Protein AF-A0A256XZ86-F1 (afdb_monomer)

Solvent-accessible surface area (backbone atoms only — not comparable to full-atom values): 6425 Å² total; per-residue (Å²): 134,80,71,36,56,8,80,84,76,61,47,78,19,85,39,67,55,32,70,70,55,50,44,65,76,54,51,64,59,64,59,54,48,44,56,53,29,47,54,50,14,49,54,52,37,48,52,50,50,56,49,50,45,61,75,66,72,49,93,70,54,79,82,51,44,80,76,28,66,68,48,49,53,50,20,49,52,46,22,53,51,41,62,63,49,52,78,76,42,53,79,66,50,44,52,52,53,54,49,51,52,50,51,55,52,49,55,48,53,50,61,68,78,99

Mean predicted aligned error: 12.81 Å

Secondary structure (DSSP, 8-state):
---EE-TTT--EESSSS-HHHHHHHS-SHHHHHHHHHHHHHHHHHHHHHHHHHHHTT----GGGTTT-HHHHHHHHHHHHHHHHHGGGS-HHHHHHHHHHHHHHHHHHHHHHH-

Structure (mmCIF, N/CA/C/O backbone):
data_AF-A0A256XZ86-F1
#
_entry.id   AF-A0A256XZ86-F1
#
loop_
_atom_site.group_PDB
_atom_site.id
_atom_site.type_symbol
_atom_site.label_atom_id
_atom_site.label_alt_id
_atom_site.label_comp_id
_atom_site.label_asym_id
_atom_site.label_entity_id
_atom_site.label_seq_id
_atom_site.pdbx_PDB_ins_code
_atom_site.Cartn_x
_atom_site.Cartn_y
_atom_site.Cartn_z
_atom_site.occupancy
_atom_site.B_iso_or_equiv
_atom_site.auth_seq_id
_atom_site.auth_comp_id
_atom_site.auth_asym_id
_atom_site.auth_atom_id
_atom_site.pdbx_PDB_model_num
ATOM 1 N N . MET A 1 1 ? 43.348 -9.322 -11.975 1.00 61.69 1 MET A N 1
ATOM 2 C CA . MET A 1 1 ? 41.886 -9.106 -12.062 1.00 61.69 1 MET A CA 1
ATOM 3 C C . MET A 1 1 ? 41.629 -8.223 -13.278 1.00 61.69 1 MET A C 1
ATOM 5 O O . MET A 1 1 ? 42.189 -7.139 -13.315 1.00 61.69 1 MET A O 1
ATOM 9 N N . ILE A 1 2 ? 40.922 -8.702 -14.309 1.00 74.19 2 ILE A N 1
ATOM 10 C CA . ILE A 1 2 ? 40.774 -7.962 -15.579 1.00 74.19 2 ILE A CA 1
ATOM 11 C C . ILE A 1 2 ? 39.764 -6.826 -15.383 1.00 74.19 2 ILE A C 1
ATOM 13 O O . ILE A 1 2 ? 38.601 -7.078 -15.073 1.00 74.19 2 ILE A O 1
ATOM 17 N N . MET A 1 3 ? 40.221 -5.587 -15.549 1.00 78.50 3 MET A N 1
ATOM 18 C CA . MET A 1 3 ? 39.387 -4.384 -15.533 1.00 78.50 3 MET A CA 1
ATOM 19 C C . MET A 1 3 ? 38.877 -4.118 -16.956 1.00 78.50 3 MET A C 1
ATOM 21 O O . MET A 1 3 ? 39.646 -4.173 -17.914 1.00 78.50 3 MET A O 1
ATOM 25 N N . LYS A 1 4 ? 37.576 -3.860 -17.107 1.00 84.88 4 LYS A N 1
ATOM 26 C CA . LYS A 1 4 ? 36.913 -3.501 -18.370 1.00 84.88 4 LYS A CA 1
ATOM 27 C C . LYS A 1 4 ? 36.482 -2.034 -18.324 1.00 84.88 4 LYS A C 1
ATOM 29 O O . LYS A 1 4 ? 36.294 -1.475 -17.249 1.00 84.88 4 LYS A O 1
ATOM 34 N N . LYS A 1 5 ? 36.275 -1.397 -19.479 1.00 87.75 5 LYS A N 1
ATOM 35 C CA . LYS A 1 5 ? 35.619 -0.080 -19.534 1.00 87.75 5 LYS A CA 1
ATOM 36 C C . LYS A 1 5 ? 34.103 -0.254 -19.567 1.00 87.75 5 LYS A C 1
ATOM 38 O O . LYS A 1 5 ? 33.585 -1.038 -20.359 1.00 87.75 5 LYS A O 1
ATOM 43 N N . CYS A 1 6 ? 33.401 0.495 -18.722 1.00 84.31 6 CYS A N 1
ATOM 44 C CA . CYS A 1 6 ? 31.946 0.571 -18.712 1.00 84.31 6 CYS A CA 1
ATOM 45 C C . CYS A 1 6 ? 31.446 1.027 -20.085 1.00 84.31 6 CYS A C 1
ATOM 47 O O . CYS A 1 6 ? 31.823 2.103 -20.552 1.00 84.31 6 CYS A O 1
ATOM 49 N N . ARG A 1 7 ? 30.543 0.254 -20.695 1.00 86.06 7 ARG A N 1
ATOM 50 C CA . ARG A 1 7 ? 29.990 0.553 -22.027 1.00 86.06 7 ARG A CA 1
ATOM 51 C C . ARG A 1 7 ? 29.169 1.852 -22.087 1.00 86.06 7 ARG A C 1
ATOM 53 O O . ARG A 1 7 ? 28.917 2.348 -23.175 1.00 86.06 7 ARG A O 1
ATOM 60 N N . PHE A 1 8 ? 28.780 2.409 -20.937 1.00 78.88 8 PHE A N 1
ATOM 61 C CA . PHE A 1 8 ? 27.910 3.589 -20.844 1.00 78.88 8 PHE A CA 1
ATOM 62 C C . PHE A 1 8 ? 28.628 4.888 -20.464 1.00 78.88 8 PHE A C 1
ATOM 64 O O . PHE A 1 8 ? 28.195 5.959 -20.871 1.00 78.88 8 PHE A O 1
ATOM 71 N N . CYS A 1 9 ? 29.700 4.825 -19.670 1.00 87.31 9 CYS A N 1
ATOM 72 C CA . CYS A 1 9 ? 30.411 6.025 -19.204 1.00 87.31 9 CYS A CA 1
ATOM 73 C C . CYS A 1 9 ? 31.934 5.942 -19.341 1.00 87.31 9 CYS A C 1
ATOM 75 O O . CYS A 1 9 ? 32.635 6.859 -18.924 1.00 87.31 9 CYS A O 1
ATOM 77 N N . GLY A 1 10 ? 32.466 4.833 -19.863 1.00 84.62 10 GLY A N 1
ATOM 78 C CA . GLY A 1 10 ? 33.897 4.643 -20.095 1.00 84.62 10 GLY A CA 1
ATOM 79 C C . GLY A 1 10 ? 34.755 4.438 -18.840 1.00 84.62 10 GLY A C 1
ATOM 80 O O . GLY A 1 10 ? 35.934 4.119 -18.988 1.00 84.62 10 GLY A O 1
ATOM 81 N N . LYS A 1 11 ? 34.194 4.573 -17.626 1.00 88.31 11 LYS A N 1
ATOM 82 C CA . LYS A 1 11 ? 34.903 4.313 -16.359 1.00 88.31 11 LYS A CA 1
ATOM 83 C C . LYS A 1 11 ? 35.365 2.862 -16.271 1.00 88.31 11 LYS A C 1
ATOM 85 O O . LYS A 1 11 ? 34.647 1.958 -16.699 1.00 88.31 11 LYS A O 1
ATOM 90 N N . GLU A 1 12 ? 36.527 2.633 -15.670 1.00 89.50 12 GLU A N 1
ATOM 91 C CA . GLU A 1 12 ? 36.994 1.276 -15.399 1.00 89.50 12 GLU A CA 1
ATOM 92 C C . GLU A 1 12 ? 36.095 0.578 -14.373 1.00 89.50 12 GLU A C 1
ATOM 94 O O . GLU A 1 12 ? 35.689 1.151 -13.361 1.00 89.50 12 GLU A O 1
ATOM 99 N N . SER A 1 13 ? 35.749 -0.671 -14.655 1.00 83.75 13 SER A N 1
ATOM 100 C CA . SER A 1 13 ? 34.886 -1.501 -13.832 1.00 83.75 13 SER A CA 1
ATOM 101 C C . SER A 1 13 ? 35.231 -2.975 -14.017 1.00 83.75 13 SER A C 1
ATOM 103 O O . SER A 1 13 ? 35.737 -3.405 -15.050 1.00 83.75 13 SER A O 1
ATOM 105 N N . LYS A 1 14 ? 34.916 -3.781 -13.006 1.00 84.94 14 LYS A N 1
ATOM 106 C CA . LYS A 1 14 ? 34.991 -5.248 -13.081 1.00 84.94 14 LYS A CA 1
ATOM 107 C C . LYS A 1 14 ? 33.849 -5.841 -13.920 1.00 84.94 14 LYS A C 1
ATOM 109 O O . LYS A 1 14 ? 33.929 -6.993 -14.336 1.00 84.94 14 LYS A O 1
ATOM 114 N N . LEU A 1 15 ? 32.799 -5.057 -14.161 1.00 79.06 15 LEU A N 1
ATOM 115 C CA . LEU A 1 15 ? 31.599 -5.418 -14.913 1.00 79.06 15 LEU A CA 1
ATOM 116 C C . LEU A 1 15 ? 31.567 -4.674 -16.258 1.00 79.06 15 LEU A C 1
ATOM 118 O O . LEU A 1 15 ? 32.269 -3.684 -16.455 1.00 79.06 15 LEU A O 1
ATOM 122 N N . GLU A 1 16 ? 30.728 -5.124 -17.195 1.00 80.62 16 GLU A N 1
ATOM 123 C CA . GLU A 1 16 ? 30.537 -4.424 -18.481 1.00 80.62 16 GLU A CA 1
ATOM 124 C C . GLU A 1 16 ? 29.820 -3.071 -18.334 1.00 80.62 16 GLU A C 1
ATOM 126 O O . GLU A 1 16 ? 29.934 -2.197 -19.196 1.00 80.62 16 GLU A O 1
ATOM 131 N N . MET A 1 17 ? 29.117 -2.883 -17.218 1.00 81.69 17 MET A N 1
ATOM 132 C CA . MET A 1 17 ? 28.465 -1.644 -16.814 1.00 81.69 17 MET A CA 1
ATOM 133 C C . MET A 1 17 ? 28.863 -1.333 -15.368 1.00 81.69 17 MET A C 1
ATOM 135 O O . MET A 1 17 ? 28.782 -2.206 -14.509 1.00 81.69 17 MET A O 1
ATOM 139 N N . CYS A 1 18 ? 29.323 -0.109 -15.088 1.00 85.44 18 CYS A N 1
ATOM 140 C CA . CYS A 1 18 ? 29.726 0.270 -13.732 1.00 85.44 18 CYS A CA 1
ATOM 141 C C . CYS A 1 18 ? 28.512 0.444 -12.810 1.00 85.44 18 CYS A C 1
ATOM 143 O O . CYS A 1 18 ? 27.427 0.784 -13.276 1.00 85.44 18 CYS A O 1
ATOM 145 N N . GLU A 1 19 ? 28.705 0.276 -11.500 1.00 77.25 19 GLU A N 1
ATOM 146 C CA . GLU A 1 19 ? 27.627 0.355 -10.500 1.00 77.25 19 GLU A CA 1
ATOM 147 C C . GLU A 1 19 ? 26.828 1.662 -10.562 1.00 77.25 19 GLU A C 1
ATOM 149 O O . GLU A 1 19 ? 25.608 1.639 -10.440 1.00 77.25 19 GLU A O 1
ATOM 154 N N . GLU A 1 20 ? 27.478 2.801 -10.815 1.00 79.31 20 GLU A N 1
ATOM 155 C CA . GLU A 1 20 ? 26.776 4.076 -11.011 1.00 79.31 20 GLU A CA 1
ATOM 156 C C . GLU A 1 20 ? 25.861 4.057 -12.243 1.00 79.31 20 GLU A C 1
ATOM 158 O O . GLU A 1 20 ? 24.755 4.589 -12.196 1.00 79.31 20 GLU A O 1
ATOM 163 N N . CYS A 1 21 ? 26.301 3.454 -13.351 1.00 75.75 21 CYS A N 1
ATOM 164 C CA . CYS A 1 21 ? 25.482 3.307 -14.554 1.00 75.75 21 CYS A CA 1
ATOM 165 C C . CYS A 1 21 ? 24.370 2.275 -14.355 1.00 75.75 21 CYS A C 1
ATOM 167 O O . CYS A 1 21 ? 23.262 2.521 -14.815 1.00 75.75 21 CYS A O 1
ATOM 169 N N . ILE A 1 22 ? 24.626 1.191 -13.611 1.00 70.56 22 ILE A N 1
ATOM 170 C CA . ILE A 1 22 ? 23.598 0.224 -13.198 1.00 70.56 22 ILE A CA 1
ATOM 171 C C . ILE A 1 22 ? 22.512 0.941 -12.383 1.00 70.56 22 ILE A C 1
ATOM 173 O O . ILE A 1 22 ? 21.340 0.848 -12.727 1.00 70.56 22 ILE A O 1
ATOM 177 N N . LYS A 1 23 ? 22.891 1.733 -11.372 1.00 67.75 23 LYS A N 1
ATOM 178 C CA . LYS A 1 23 ? 21.957 2.527 -10.550 1.00 67.75 23 LYS A CA 1
ATOM 179 C C . LYS A 1 23 ? 21.236 3.625 -11.336 1.00 67.75 23 LYS A C 1
ATOM 181 O O . LYS A 1 23 ? 20.108 3.967 -11.015 1.00 67.75 23 LYS A O 1
ATOM 186 N N . LYS A 1 24 ? 21.861 4.196 -12.369 1.00 69.62 24 LYS A N 1
ATOM 187 C CA . LYS A 1 24 ? 21.208 5.180 -13.253 1.00 69.62 24 LYS A CA 1
ATOM 188 C C . LYS A 1 24 ? 20.235 4.542 -14.245 1.00 69.62 24 LYS A C 1
ATOM 190 O O . LYS A 1 24 ? 19.266 5.194 -14.614 1.00 69.62 24 LYS A O 1
ATOM 195 N N . GLN A 1 25 ? 20.502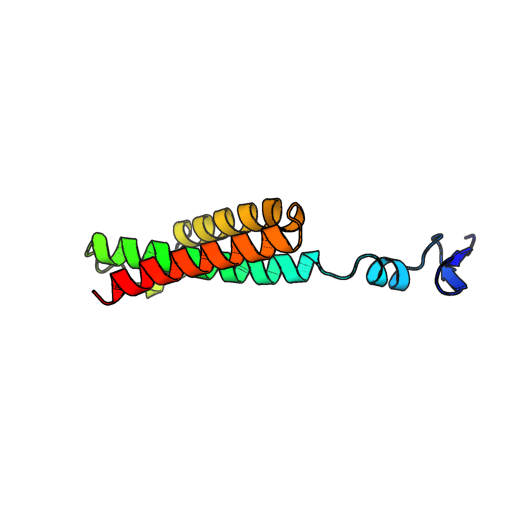 3.314 -14.693 1.00 62.97 25 GLN A N 1
ATOM 196 C CA . GLN A 1 25 ? 19.619 2.548 -15.583 1.00 62.97 25 GLN A CA 1
ATOM 197 C C . GLN A 1 25 ? 18.470 1.877 -14.819 1.00 62.97 25 GLN A C 1
ATOM 199 O O . GLN A 1 25 ? 17.364 1.771 -15.340 1.00 62.97 25 GLN A O 1
ATOM 204 N N . HIS A 1 26 ? 18.711 1.511 -13.560 1.00 56.59 26 HIS A N 1
ATOM 205 C CA . HIS A 1 26 ? 17.714 1.075 -12.588 1.00 56.59 26 HIS A CA 1
ATOM 206 C C . HIS A 1 26 ? 17.625 2.106 -11.457 1.00 56.59 26 HIS A C 1
ATOM 208 O O . HIS A 1 26 ? 18.031 1.801 -10.333 1.00 56.59 26 HIS A O 1
ATOM 214 N N . PRO A 1 27 ? 17.151 3.341 -11.725 1.00 54.53 27 PRO A N 1
ATOM 215 C CA . PRO A 1 27 ? 16.896 4.271 -10.637 1.00 54.53 27 PRO A CA 1
ATOM 216 C C . PRO A 1 27 ? 15.895 3.609 -9.690 1.00 54.53 27 PRO A C 1
ATOM 218 O O . PRO A 1 27 ? 15.066 2.819 -10.144 1.00 54.53 27 PRO A O 1
ATOM 221 N N . ASP A 1 28 ? 15.972 3.954 -8.408 1.00 59.59 28 ASP A N 1
ATOM 222 C CA . ASP A 1 28 ? 15.134 3.538 -7.271 1.00 59.59 28 ASP A CA 1
ATOM 223 C C . ASP A 1 28 ? 13.614 3.797 -7.444 1.00 59.59 28 ASP A C 1
ATOM 225 O O . ASP A 1 28 ? 12.904 4.183 -6.518 1.00 59.59 28 ASP A O 1
ATOM 229 N N . ARG A 1 29 ? 13.056 3.591 -8.642 1.00 56.47 29 ARG A N 1
ATOM 230 C CA . ARG A 1 29 ? 11.623 3.570 -8.941 1.00 56.47 29 ARG A CA 1
ATOM 231 C C . ARG A 1 29 ? 10.937 2.611 -7.978 1.00 56.47 29 ARG A C 1
ATOM 233 O O . ARG A 1 29 ? 9.912 2.967 -7.418 1.00 56.47 29 ARG A O 1
ATOM 240 N N . THR A 1 30 ? 11.558 1.462 -7.731 1.00 62.94 30 THR A N 1
ATOM 241 C CA . THR A 1 30 ? 11.106 0.455 -6.775 1.00 62.94 30 THR A CA 1
ATOM 242 C C . THR A 1 30 ? 11.108 0.981 -5.338 1.00 62.94 30 THR A C 1
ATOM 244 O O . THR A 1 30 ? 10.068 0.929 -4.695 1.00 62.94 30 THR A O 1
ATOM 247 N N . GLU A 1 31 ? 12.197 1.588 -4.849 1.00 68.69 31 GLU A N 1
ATOM 248 C CA . GLU A 1 31 ? 12.239 2.141 -3.482 1.00 68.69 31 GLU A CA 1
ATOM 249 C C . GLU A 1 31 ? 11.239 3.294 -3.293 1.00 68.69 31 GLU A C 1
ATOM 251 O O . GLU A 1 31 ? 10.565 3.391 -2.265 1.00 68.69 31 GLU A O 1
ATOM 256 N N . LYS A 1 32 ? 11.091 4.161 -4.302 1.00 75.50 32 LYS A N 1
ATOM 257 C CA . LYS A 1 32 ? 10.097 5.239 -4.288 1.00 75.50 32 LYS A CA 1
ATOM 258 C C . LYS A 1 32 ? 8.670 4.684 -4.274 1.00 75.50 32 LYS A C 1
ATOM 260 O O . LYS A 1 32 ? 7.853 5.166 -3.493 1.00 75.50 32 LYS A O 1
ATOM 265 N N . ILE A 1 33 ? 8.378 3.676 -5.099 1.00 70.44 33 ILE A N 1
ATOM 266 C CA . ILE A 1 33 ? 7.078 2.992 -5.126 1.00 70.44 33 ILE A CA 1
ATOM 267 C C . ILE A 1 33 ? 6.803 2.326 -3.775 1.00 70.44 33 ILE A C 1
ATOM 269 O O . ILE A 1 33 ? 5.723 2.516 -3.234 1.00 70.44 33 ILE A O 1
ATOM 273 N N . TRP A 1 34 ? 7.780 1.648 -3.175 1.00 76.88 34 TRP A N 1
ATOM 274 C CA . TRP A 1 34 ? 7.632 1.003 -1.868 1.00 76.88 34 TRP A CA 1
ATOM 275 C C . TRP A 1 34 ? 7.387 2.001 -0.734 1.00 76.88 34 TRP A C 1
ATOM 277 O O . TRP A 1 34 ? 6.506 1.790 0.097 1.00 76.88 34 TRP A O 1
ATOM 287 N N . LYS A 1 35 ? 8.092 3.141 -0.719 1.00 81.75 35 LYS A N 1
ATOM 288 C CA . LYS A 1 35 ? 7.817 4.221 0.248 1.00 81.75 35 LYS A CA 1
ATOM 289 C C . LYS A 1 35 ? 6.414 4.804 0.068 1.00 81.75 35 LYS A C 1
ATOM 291 O O . LYS A 1 35 ? 5.733 5.088 1.053 1.00 81.75 35 LYS A O 1
ATOM 296 N N . GLU A 1 36 ? 5.969 4.983 -1.174 1.00 83.25 36 GLU A N 1
ATOM 297 C CA . GLU A 1 36 ? 4.606 5.437 -1.467 1.00 83.25 36 GLU A CA 1
ATOM 298 C C . GLU A 1 36 ? 3.557 4.390 -1.049 1.00 83.25 36 GLU A C 1
ATOM 300 O O . GLU A 1 36 ? 2.538 4.753 -0.461 1.00 83.25 36 GLU A O 1
ATOM 305 N N . ASN A 1 37 ? 3.823 3.105 -1.281 1.00 83.81 37 ASN A N 1
ATOM 306 C CA . ASN A 1 37 ? 2.951 1.991 -0.913 1.00 83.81 37 ASN A CA 1
ATOM 307 C C . ASN A 1 37 ? 2.831 1.816 0.601 1.00 83.81 37 ASN A C 1
ATOM 309 O O . ASN A 1 37 ? 1.720 1.612 1.082 1.00 83.81 37 ASN A O 1
ATOM 313 N N . GLN A 1 38 ? 3.926 1.970 1.357 1.00 84.50 38 GLN A N 1
ATOM 314 C CA . GLN A 1 38 ? 3.900 1.973 2.824 1.00 84.50 38 GLN A CA 1
ATOM 315 C C . GLN A 1 38 ? 2.905 3.013 3.342 1.00 84.50 38 GLN A C 1
ATOM 317 O O . GLN A 1 38 ? 2.013 2.692 4.120 1.00 84.50 38 GLN A O 1
ATOM 322 N N . LYS A 1 39 ? 3.005 4.253 2.850 1.00 87.44 39 LYS A N 1
ATOM 323 C CA . LYS A 1 39 ? 2.101 5.328 3.269 1.00 87.44 39 LYS A CA 1
ATOM 324 C C . LYS A 1 39 ? 0.642 5.027 2.911 1.00 87.44 39 LYS A C 1
ATOM 326 O O . LYS A 1 39 ? -0.249 5.286 3.713 1.00 87.44 39 LYS A O 1
ATOM 331 N N . LEU A 1 40 ? 0.389 4.488 1.714 1.00 85.75 40 LEU A N 1
ATOM 332 C CA . LEU A 1 40 ? -0.962 4.102 1.290 1.00 85.75 40 LEU A CA 1
ATOM 333 C C . LEU A 1 40 ? -1.533 2.977 2.160 1.00 85.75 40 LEU A C 1
ATOM 335 O O . LEU A 1 40 ? -2.716 3.010 2.496 1.00 85.75 40 LEU A O 1
ATOM 339 N N . ALA A 1 41 ? -0.703 2.002 2.525 1.00 86.06 41 ALA A N 1
ATOM 340 C CA . ALA A 1 41 ? -1.085 0.901 3.392 1.00 86.06 41 ALA A CA 1
ATOM 341 C C . ALA A 1 41 ? -1.439 1.384 4.802 1.00 86.06 41 ALA A C 1
ATOM 343 O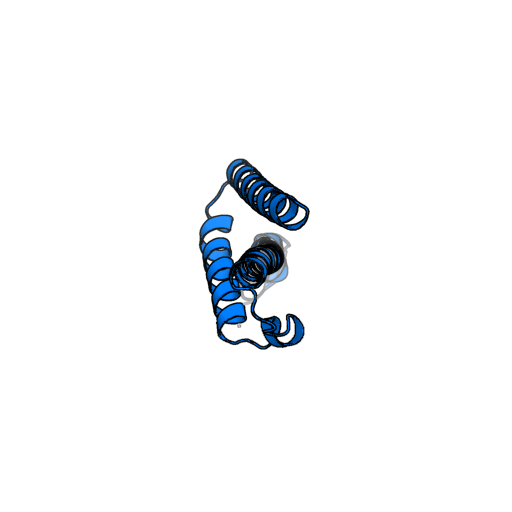 O . ALA A 1 41 ? -2.497 1.018 5.310 1.00 86.06 41 ALA A O 1
ATOM 344 N N . ASP A 1 42 ? -0.625 2.270 5.382 1.00 84.94 42 ASP A N 1
ATOM 345 C CA . ASP A 1 42 ? -0.890 2.872 6.691 1.00 84.94 42 ASP A CA 1
ATOM 346 C C . ASP A 1 42 ? -2.203 3.679 6.683 1.00 84.94 42 ASP A C 1
ATOM 348 O O . ASP A 1 42 ? -3.035 3.533 7.581 1.00 84.94 42 ASP A O 1
ATOM 352 N N . ASP A 1 43 ? -2.433 4.490 5.641 1.00 84.81 43 ASP A N 1
ATOM 353 C CA . ASP A 1 43 ? -3.661 5.283 5.485 1.00 84.81 43 ASP A CA 1
ATOM 354 C C . ASP A 1 43 ? -4.909 4.386 5.357 1.00 84.81 43 ASP A C 1
ATOM 356 O O . ASP A 1 43 ? -5.950 4.660 5.966 1.00 84.81 43 ASP A O 1
ATOM 360 N N . LEU A 1 44 ? -4.823 3.306 4.571 1.00 83.06 44 LEU A N 1
ATOM 361 C CA . LEU A 1 44 ? -5.912 2.342 4.381 1.00 83.06 44 LEU A CA 1
ATOM 362 C C . LEU A 1 44 ? -6.187 1.526 5.647 1.00 83.06 44 LEU A C 1
ATOM 364 O O . LEU A 1 44 ? -7.353 1.336 6.012 1.00 83.06 44 LEU A O 1
ATOM 368 N N . GLY A 1 45 ? -5.125 1.077 6.315 1.00 82.62 45 GLY A N 1
ATOM 369 C CA . GLY A 1 45 ? -5.182 0.372 7.586 1.00 82.62 45 GLY A CA 1
ATOM 370 C C . GLY A 1 45 ? -5.858 1.212 8.657 1.00 82.62 45 GLY A C 1
ATOM 371 O O . GLY A 1 45 ? -6.840 0.771 9.258 1.00 82.62 45 GLY A O 1
ATOM 372 N N . GLN A 1 46 ? -5.418 2.464 8.820 1.00 81.62 46 GLN A N 1
ATOM 373 C CA . GLN A 1 46 ? -6.015 3.400 9.771 1.00 81.62 46 GLN A CA 1
ATOM 374 C C . GLN A 1 46 ? -7.487 3.664 9.450 1.00 81.62 46 GLN A C 1
ATOM 376 O O . GLN A 1 46 ? -8.326 3.607 10.344 1.00 81.62 46 GLN A O 1
ATOM 381 N N . ALA A 1 47 ? -7.836 3.903 8.182 1.00 79.25 47 ALA A N 1
ATOM 382 C CA . ALA A 1 47 ? -9.224 4.149 7.795 1.00 79.25 47 ALA A CA 1
ATOM 383 C C . ALA A 1 47 ? -10.141 2.938 8.047 1.00 79.25 47 ALA A C 1
ATOM 385 O O . ALA A 1 47 ? -11.323 3.115 8.338 1.00 79.25 47 ALA A O 1
ATOM 386 N N . TYR A 1 48 ? -9.626 1.712 7.910 1.00 78.06 48 TYR A N 1
ATOM 387 C CA . TYR A 1 48 ? -10.368 0.491 8.231 1.00 78.06 48 TYR A CA 1
ATOM 388 C C . TYR A 1 48 ? -10.576 0.327 9.737 1.00 78.06 48 TYR A C 1
ATOM 390 O O . TYR A 1 48 ? -11.699 0.107 10.187 1.00 78.06 48 TYR A O 1
ATOM 398 N N . TYR A 1 49 ? -9.505 0.475 10.515 1.00 75.75 49 TYR A N 1
ATOM 399 C CA . TYR A 1 49 ? -9.562 0.323 11.964 1.00 75.75 49 TYR A CA 1
ATOM 400 C C . TYR A 1 49 ? -10.388 1.419 12.636 1.00 75.75 49 TYR A C 1
ATOM 402 O O . TYR A 1 49 ? -11.173 1.112 13.525 1.00 75.75 49 TYR A O 1
ATOM 410 N N . ASP A 1 50 ? -10.286 2.671 12.183 1.00 75.00 50 ASP A N 1
ATOM 411 C CA . ASP A 1 50 ? -11.128 3.772 12.664 1.00 75.00 50 ASP A CA 1
ATOM 412 C C . ASP A 1 50 ? -12.620 3.458 12.486 1.00 75.00 50 ASP A C 1
ATOM 414 O O . ASP A 1 50 ? -13.421 3.724 13.382 1.00 75.00 50 ASP A O 1
ATOM 418 N N . PHE A 1 51 ? -12.993 2.881 11.339 1.00 73.25 51 PHE A N 1
ATOM 419 C CA . PHE A 1 51 ? -14.368 2.468 11.067 1.00 73.25 51 PHE A CA 1
ATOM 420 C C . PHE A 1 51 ? -14.803 1.328 11.997 1.00 73.25 51 PHE A C 1
ATOM 422 O O . PHE A 1 51 ? -15.841 1.437 12.643 1.00 73.25 51 PHE A O 1
ATOM 429 N N . LEU A 1 52 ? -13.988 0.276 12.135 1.00 70.69 52 LEU A N 1
ATOM 430 C CA . LEU A 1 52 ? -14.284 -0.836 13.045 1.00 70.69 52 LEU A CA 1
ATOM 431 C C . LEU A 1 52 ? -14.422 -0.370 14.501 1.00 70.69 52 LEU A C 1
ATOM 433 O O . LEU A 1 52 ? -15.356 -0.765 15.191 1.00 70.69 52 LEU A O 1
ATOM 437 N N . LEU A 1 53 ? -13.525 0.490 14.983 1.00 70.38 53 LEU A N 1
ATOM 438 C CA . LEU A 1 53 ? -13.591 1.013 16.349 1.00 70.38 53 LEU A CA 1
ATOM 439 C C . LEU A 1 53 ? -14.857 1.855 16.584 1.00 70.38 53 LEU A C 1
ATOM 441 O O . LEU A 1 53 ? -15.431 1.773 17.672 1.00 70.38 53 LEU A O 1
ATOM 445 N N . LYS A 1 54 ? -15.316 2.617 15.575 1.00 66.50 54 LYS A N 1
ATOM 446 C CA . LYS A 1 54 ? -16.588 3.364 15.621 1.00 66.50 54 LYS A CA 1
ATOM 447 C C . LYS A 1 54 ? -17.789 2.408 15.694 1.00 66.50 54 LYS A C 1
ATOM 449 O O . LYS A 1 54 ? -18.632 2.583 16.567 1.00 66.50 54 LYS A O 1
ATOM 454 N N . GLU A 1 55 ? -17.836 1.385 14.840 1.00 67.75 55 GLU A N 1
ATOM 455 C CA . GLU A 1 55 ? -18.942 0.409 14.771 1.00 67.75 55 GLU A CA 1
ATOM 456 C C . GLU A 1 55 ? -19.055 -0.466 16.029 1.00 67.75 55 GLU A C 1
ATOM 458 O O . GLU A 1 55 ? -20.151 -0.728 16.520 1.00 67.75 55 GLU A O 1
ATOM 463 N N . TYR A 1 56 ? -17.930 -0.900 16.602 1.00 65.81 56 TYR A N 1
ATOM 464 C CA . TYR A 1 56 ? -17.950 -1.815 17.747 1.00 65.81 56 TYR A CA 1
ATOM 465 C C . TYR A 1 56 ? -18.126 -1.124 19.110 1.00 65.81 56 TYR A C 1
ATOM 467 O O . TYR A 1 56 ? -18.150 -1.823 20.122 1.00 65.81 56 TYR A O 1
ATOM 475 N N . ASN A 1 57 ? -18.255 0.212 19.164 1.00 57.47 57 ASN A N 1
ATOM 476 C CA . ASN A 1 57 ? -18.478 1.022 20.378 1.00 57.47 57 ASN A CA 1
ATOM 477 C C . ASN A 1 57 ? -17.590 0.631 21.580 1.00 57.47 57 ASN A C 1
ATOM 479 O O . ASN A 1 57 ? -17.985 0.717 22.747 1.00 57.47 57 ASN A O 1
ATOM 483 N N . LYS A 1 58 ? -16.378 0.139 21.310 1.00 57.78 58 LYS A N 1
ATOM 484 C CA . LYS A 1 58 ? -15.449 -0.290 22.350 1.00 57.78 58 LYS A CA 1
ATOM 485 C C . LYS A 1 58 ? -14.480 0.849 22.610 1.00 57.78 58 LYS A C 1
ATOM 487 O O . LYS A 1 58 ? -13.781 1.289 21.704 1.00 57.78 58 LYS A O 1
ATOM 492 N N . LYS A 1 59 ? -14.375 1.255 23.881 1.00 56.19 59 LYS A N 1
ATOM 493 C CA . LYS A 1 59 ? -13.272 2.046 24.466 1.00 56.19 59 LYS A CA 1
ATOM 494 C C . LYS A 1 59 ? -11.915 1.316 24.359 1.00 56.19 59 LYS A C 1
ATOM 496 O O . LYS A 1 59 ? -11.120 1.350 25.289 1.00 56.19 59 LYS A O 1
ATOM 501 N N . ILE A 1 60 ? -11.658 0.603 23.264 1.00 55.59 60 ILE A N 1
ATOM 502 C CA . ILE A 1 60 ? -10.338 0.094 22.931 1.00 55.59 60 ILE A CA 1
ATOM 503 C C . ILE A 1 60 ? -9.616 1.293 22.338 1.00 55.59 60 ILE A C 1
ATOM 505 O O . ILE A 1 60 ? -9.853 1.731 21.215 1.00 55.59 60 ILE A O 1
ATOM 509 N N . THR A 1 61 ? -8.842 1.894 23.224 1.00 53.38 61 THR A N 1
ATOM 510 C CA . THR A 1 61 ? -7.938 3.013 23.052 1.00 53.38 61 THR A CA 1
ATOM 511 C C . THR A 1 61 ? -7.307 3.008 21.663 1.00 53.38 61 THR A C 1
ATOM 513 O O . THR A 1 61 ? -6.473 2.169 21.337 1.00 53.38 61 THR A O 1
ATOM 516 N N . SER A 1 62 ? -7.655 4.013 20.852 1.00 54.12 62 SER A N 1
ATOM 517 C CA . SER A 1 62 ? -6.974 4.336 19.586 1.00 54.12 62 SER A CA 1
ATOM 518 C C . SER A 1 62 ? -5.447 4.403 19.741 1.00 54.12 62 SER A C 1
ATOM 520 O O . SER A 1 62 ? -4.713 4.166 18.783 1.00 54.12 62 SER A O 1
ATOM 522 N N . LYS A 1 63 ? -4.982 4.663 20.969 1.00 48.56 63 LYS A N 1
ATOM 523 C CA . LYS A 1 63 ? -3.586 4.700 21.401 1.00 48.56 63 LYS A CA 1
ATOM 524 C C . LYS A 1 63 ? -2.853 3.350 21.304 1.00 48.56 63 LYS A C 1
ATOM 526 O O . LYS A 1 63 ? -1.671 3.371 20.993 1.00 48.56 63 LYS A O 1
ATOM 531 N N . ASP A 1 64 ? -3.547 2.216 21.444 1.00 51.69 64 ASP A N 1
ATOM 532 C CA . ASP A 1 64 ? -2.935 0.873 21.384 1.00 51.69 64 ASP A CA 1
ATOM 533 C C . ASP A 1 64 ? -3.026 0.239 19.988 1.00 51.69 64 ASP A C 1
ATOM 535 O O . ASP A 1 64 ? -2.482 -0.834 19.745 1.00 51.69 64 ASP A O 1
ATOM 539 N N . SER A 1 65 ? -3.713 0.887 19.039 1.00 55.69 65 SER A N 1
A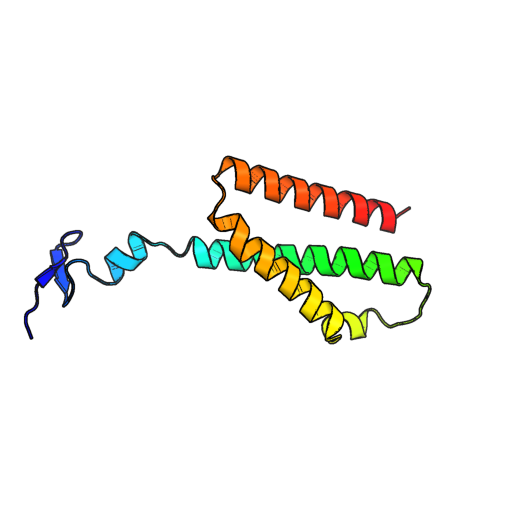TOM 540 C CA . SER A 1 65 ? -3.943 0.327 17.701 1.00 55.69 65 SER A CA 1
ATOM 541 C C . SER A 1 65 ? -2.673 0.232 16.851 1.00 55.69 65 SER A C 1
ATOM 543 O O . SER A 1 65 ? -2.550 -0.710 16.087 1.00 55.69 65 SER A O 1
ATOM 545 N N . LYS A 1 66 ? -1.691 1.130 17.015 1.00 54.09 66 LYS A N 1
ATOM 546 C CA . LYS A 1 66 ? -0.410 1.060 16.280 1.00 54.09 66 LYS A CA 1
ATOM 547 C C . LYS A 1 66 ? 0.587 0.059 16.865 1.00 54.09 66 LYS A C 1
ATOM 549 O O . LYS A 1 66 ? 1.458 -0.422 16.152 1.00 54.09 66 LYS A O 1
ATOM 554 N N . GLU A 1 67 ? 0.456 -0.278 18.144 1.00 59.19 67 GLU A N 1
ATOM 555 C CA . GLU A 1 67 ? 1.212 -1.371 18.777 1.00 59.19 67 GLU A CA 1
ATOM 556 C C . GLU A 1 67 ? 0.447 -2.704 18.700 1.00 59.19 67 GLU A C 1
ATOM 558 O O . GLU A 1 67 ? 0.963 -3.761 19.060 1.00 59.19 67 GLU A O 1
ATOM 563 N N . ASN A 1 68 ? -0.781 -2.680 18.171 1.00 69.69 68 ASN A N 1
ATOM 564 C CA . ASN A 1 68 ? -1.584 -3.867 17.954 1.00 69.69 68 ASN A CA 1
ATOM 565 C C . ASN A 1 68 ? -0.984 -4.688 16.808 1.00 69.69 68 ASN A C 1
ATOM 567 O O . ASN A 1 68 ? -1.002 -4.282 15.645 1.00 69.69 68 ASN A O 1
ATOM 571 N N . PHE A 1 69 ? -0.505 -5.887 17.139 1.00 71.81 69 PHE A N 1
ATOM 572 C CA . PHE A 1 69 ? 0.029 -6.838 16.165 1.00 71.81 69 PHE A CA 1
ATOM 573 C C . PHE A 1 69 ? -0.925 -7.078 14.978 1.00 71.81 69 PHE A C 1
ATOM 575 O O . PHE A 1 69 ? -0.480 -7.148 13.834 1.00 71.81 69 PHE A O 1
ATOM 582 N N . GLY A 1 70 ? -2.239 -7.138 15.225 1.00 73.38 70 GLY A N 1
ATOM 583 C CA . GLY A 1 70 ? -3.256 -7.317 14.186 1.00 73.38 70 GLY A CA 1
ATOM 584 C C . GLY A 1 70 ? -3.364 -6.134 13.222 1.00 73.38 70 GLY A C 1
ATOM 585 O O . GLY A 1 70 ? -3.468 -6.347 12.017 1.00 73.38 70 GLY A O 1
ATOM 586 N N . PHE A 1 71 ? -3.269 -4.898 13.722 1.00 76.31 71 PHE A N 1
ATOM 587 C CA . PHE A 1 71 ? -3.247 -3.699 12.877 1.00 76.31 71 PHE A CA 1
ATOM 588 C C . PHE A 1 71 ? -2.001 -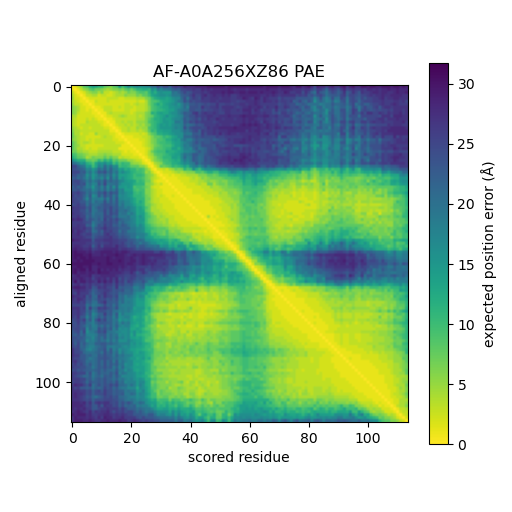3.670 11.993 1.00 76.31 71 PHE A C 1
ATOM 590 O O . PHE A 1 71 ? -2.113 -3.504 10.781 1.00 76.31 71 PHE A O 1
ATOM 597 N N . ASN A 1 72 ? -0.827 -3.902 12.583 1.00 77.06 72 ASN A N 1
ATOM 598 C CA . ASN A 1 72 ? 0.432 -3.901 11.841 1.00 77.06 72 ASN A CA 1
ATOM 599 C C . ASN A 1 72 ? 0.457 -5.002 10.776 1.00 77.06 72 ASN A C 1
ATOM 601 O O . ASN A 1 72 ? 0.777 -4.722 9.626 1.00 77.06 72 ASN A O 1
ATOM 605 N N . THR A 1 73 ? -0.000 -6.213 11.113 1.00 80.88 73 THR A N 1
ATOM 606 C CA . THR A 1 73 ? -0.128 -7.321 10.148 1.00 80.88 73 THR A CA 1
ATOM 607 C C . THR A 1 73 ? -1.092 -6.976 9.010 1.00 80.88 73 THR A C 1
ATOM 609 O O . THR A 1 73 ? -0.848 -7.323 7.855 1.00 80.88 73 THR A O 1
ATOM 612 N N . PHE A 1 74 ? -2.188 -6.271 9.308 1.00 83.31 74 PHE A N 1
ATOM 613 C CA . PHE A 1 74 ? -3.141 -5.831 8.292 1.00 83.31 74 PHE A CA 1
ATOM 614 C C . PHE A 1 74 ? -2.536 -4.784 7.344 1.00 83.31 74 PHE A C 1
ATOM 616 O O . PHE A 1 74 ? -2.638 -4.934 6.125 1.00 83.31 74 PHE A O 1
ATOM 623 N N . CYS A 1 75 ? -1.862 -3.764 7.884 1.00 83.56 75 CYS A N 1
ATOM 624 C CA . CYS A 1 75 ? -1.132 -2.771 7.092 1.00 83.56 75 CYS A CA 1
ATOM 625 C C . CYS A 1 75 ? -0.039 -3.432 6.240 1.00 83.56 75 CYS A C 1
ATOM 627 O O . CYS A 1 75 ? 0.062 -3.154 5.046 1.00 83.56 75 CYS A O 1
ATOM 629 N N . ASP A 1 76 ? 0.722 -4.369 6.808 1.00 82.88 76 ASP A N 1
ATOM 630 C CA . ASP A 1 76 ? 1.745 -5.120 6.080 1.00 82.88 76 ASP A CA 1
ATOM 631 C C . ASP A 1 76 ? 1.159 -5.954 4.938 1.00 82.88 76 ASP A C 1
ATOM 633 O O . ASP A 1 76 ? 1.721 -5.971 3.844 1.00 82.88 76 ASP A O 1
ATOM 637 N N . GLY A 1 77 ? -0.002 -6.583 5.141 1.00 85.00 77 GLY A N 1
ATOM 638 C CA . GLY A 1 77 ? -0.714 -7.300 4.083 1.00 85.00 77 GLY A CA 1
ATOM 639 C C . GLY A 1 77 ? -1.121 -6.391 2.918 1.00 85.00 77 GLY A C 1
ATOM 640 O O . GLY A 1 77 ? -0.925 -6.749 1.755 1.00 85.00 77 GLY A O 1
ATOM 641 N N . ILE A 1 78 ? -1.634 -5.190 3.213 1.00 86.19 78 ILE A N 1
ATOM 642 C CA . ILE A 1 78 ? -1.968 -4.194 2.181 1.00 86.19 78 ILE A CA 1
ATOM 643 C C . ILE A 1 78 ? -0.704 -3.756 1.440 1.00 86.19 78 ILE A C 1
ATOM 645 O O . ILE A 1 78 ? -0.697 -3.720 0.208 1.00 86.19 78 ILE A O 1
ATOM 649 N N . ARG A 1 79 ? 0.370 -3.455 2.176 1.00 86.31 79 ARG A N 1
ATOM 650 C CA . ARG A 1 79 ? 1.654 -3.052 1.601 1.00 86.31 79 ARG A CA 1
ATOM 651 C C . ARG A 1 79 ? 2.209 -4.115 0.662 1.00 86.3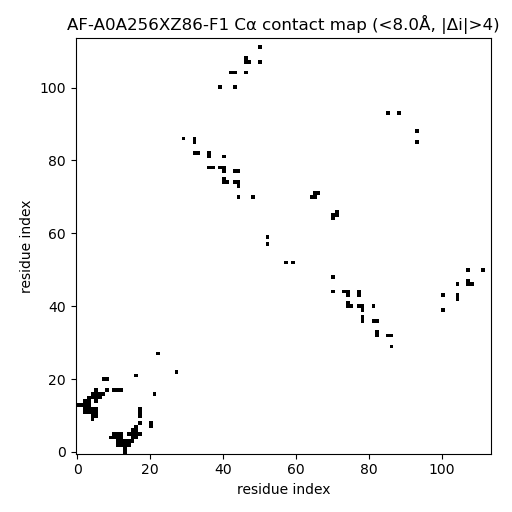1 79 ARG A C 1
ATOM 653 O O . ARG A 1 79 ? 2.518 -3.786 -0.474 1.00 86.31 79 ARG A O 1
ATOM 660 N N . LEU A 1 80 ? 2.265 -5.374 1.096 1.00 84.88 80 LEU A N 1
ATOM 661 C CA . LEU A 1 80 ? 2.741 -6.487 0.272 1.00 84.88 80 LEU A CA 1
ATOM 662 C C . LEU A 1 80 ? 1.936 -6.611 -1.027 1.00 84.88 80 LEU A C 1
ATOM 664 O O . LEU A 1 80 ? 2.515 -6.771 -2.100 1.00 84.88 80 LEU A O 1
ATOM 668 N N 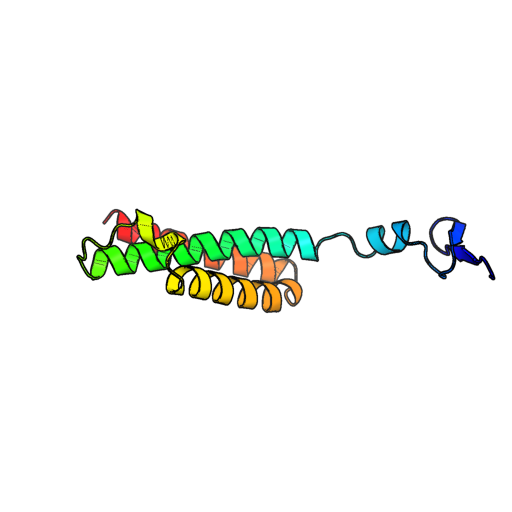. GLY A 1 81 ? 0.609 -6.479 -0.952 1.00 84.62 81 GLY A N 1
ATOM 669 C CA . GLY A 1 81 ? -0.245 -6.468 -2.140 1.00 84.62 81 GLY A CA 1
ATOM 670 C C . GLY A 1 81 ? 0.096 -5.324 -3.099 1.00 84.62 81 GLY A C 1
ATOM 671 O O . GLY A 1 81 ? 0.228 -5.542 -4.303 1.00 84.62 81 GLY A O 1
ATOM 672 N N . LEU A 1 82 ? 0.292 -4.110 -2.577 1.00 84.94 82 LEU A N 1
ATOM 673 C CA . LEU A 1 82 ? 0.691 -2.954 -3.383 1.00 84.94 82 LEU A CA 1
ATOM 674 C C . LEU A 1 82 ? 2.101 -3.115 -3.967 1.00 84.94 82 LEU A C 1
ATOM 676 O O . LEU A 1 82 ? 2.318 -2.766 -5.124 1.00 84.94 82 LEU A O 1
ATOM 680 N N . ASP A 1 83 ? 3.047 -3.668 -3.214 1.00 80.88 83 ASP A N 1
ATOM 681 C CA . ASP A 1 83 ? 4.429 -3.874 -3.657 1.00 80.88 83 ASP A CA 1
ATOM 682 C C . ASP A 1 83 ? 4.536 -4.920 -4.769 1.00 80.88 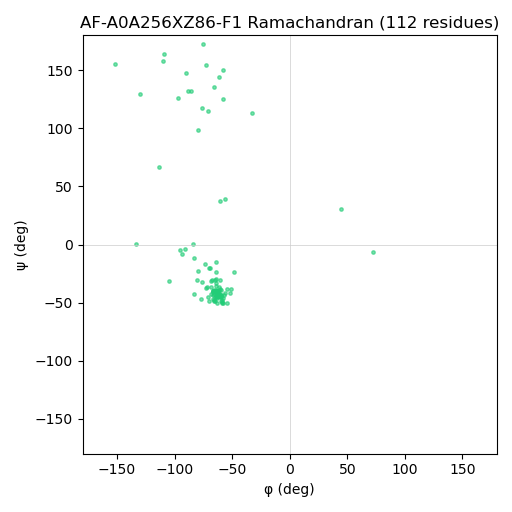83 ASP A C 1
ATOM 684 O O . ASP A 1 83 ? 5.397 -4.789 -5.636 1.00 80.88 83 ASP A O 1
ATOM 688 N N . ILE A 1 84 ? 3.644 -5.915 -4.789 1.00 81.69 84 ILE A N 1
ATOM 689 C CA . ILE A 1 84 ? 3.554 -6.902 -5.872 1.00 81.69 84 ILE A CA 1
ATOM 690 C C . ILE A 1 84 ? 2.863 -6.302 -7.100 1.00 81.69 84 ILE A C 1
ATOM 692 O O . ILE A 1 84 ? 3.340 -6.467 -8.220 1.00 81.69 84 ILE A O 1
ATOM 6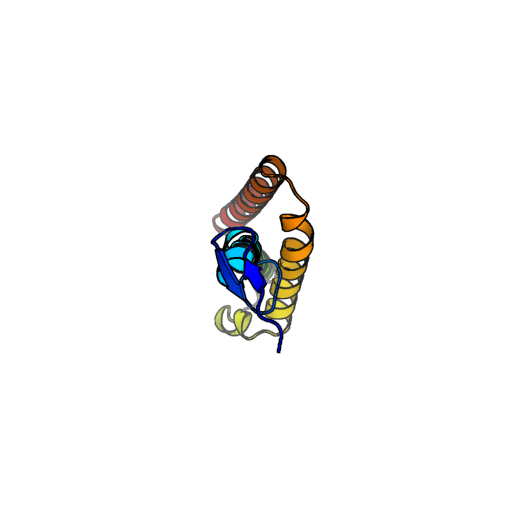96 N N . VAL A 1 85 ? 1.730 -5.618 -6.912 1.00 81.38 85 VAL A N 1
ATOM 697 C CA . VAL A 1 85 ? 0.861 -5.210 -8.028 1.00 81.38 85 VAL A CA 1
ATOM 698 C C . VAL A 1 85 ? 1.335 -3.920 -8.693 1.00 81.38 85 VAL A C 1
ATOM 700 O O . VAL A 1 85 ? 1.341 -3.833 -9.917 1.00 81.38 85 VAL A O 1
ATOM 703 N N . MET A 1 86 ? 1.748 -2.910 -7.924 1.00 79.81 86 MET A N 1
ATOM 704 C CA . MET A 1 86 ? 2.061 -1.576 -8.459 1.00 79.81 86 MET A CA 1
ATOM 705 C C . MET A 1 86 ? 3.214 -1.564 -9.477 1.00 79.81 86 MET A C 1
ATOM 707 O O . MET A 1 86 ? 3.102 -0.821 -10.451 1.00 79.81 86 MET A O 1
ATOM 711 N N . PRO A 1 87 ? 4.285 -2.371 -9.332 1.00 79.25 87 PRO A N 1
ATOM 712 C CA . PRO A 1 87 ? 5.334 -2.465 -10.350 1.00 79.25 87 PRO A CA 1
ATOM 713 C C . PRO A 1 87 ? 4.903 -3.163 -11.648 1.00 79.25 87 PRO A C 1
ATOM 715 O O . PRO A 1 87 ? 5.568 -2.988 -12.665 1.00 79.25 87 PRO A O 1
ATOM 718 N N . LEU A 1 88 ? 3.824 -3.958 -11.622 1.00 79.25 88 LEU A N 1
ATOM 719 C CA . LEU A 1 88 ? 3.292 -4.660 -12.799 1.00 79.25 88 LEU A CA 1
ATOM 720 C C . LEU A 1 88 ? 2.374 -3.776 -13.654 1.00 79.25 88 LEU A C 1
ATOM 722 O O . LEU A 1 88 ? 2.005 -4.163 -14.762 1.00 79.25 88 LEU A O 1
ATOM 726 N N . LEU A 1 89 ? 1.981 -2.611 -13.139 1.00 78.19 89 LEU A N 1
ATOM 727 C CA . LEU A 1 89 ? 1.102 -1.675 -13.826 1.00 78.19 89 LEU A CA 1
ATOM 728 C C . LEU A 1 89 ? 1.903 -0.672 -14.660 1.00 78.19 89 LEU A C 1
ATOM 730 O O . LEU A 1 89 ? 2.992 -0.238 -14.285 1.00 78.19 89 LEU A O 1
ATOM 734 N N . ASP A 1 90 ? 1.315 -0.254 -15.777 1.00 82.38 90 ASP A N 1
ATOM 735 C CA . ASP A 1 90 ? 1.788 0.895 -16.537 1.00 82.38 90 ASP A CA 1
ATOM 736 C C . ASP A 1 90 ? 1.415 2.219 -15.838 1.00 82.38 90 ASP A C 1
ATOM 738 O O . ASP A 1 90 ? 0.674 2.261 -14.850 1.00 82.38 90 ASP A O 1
ATOM 742 N N . ASP A 1 91 ? 1.921 3.346 -16.344 1.00 80.25 91 ASP A N 1
ATOM 743 C CA . ASP A 1 91 ? 1.710 4.651 -15.703 1.00 80.25 91 ASP A CA 1
ATOM 744 C C . ASP A 1 91 ? 0.214 5.034 -15.605 1.00 80.25 91 ASP A C 1
ATOM 746 O O . ASP A 1 91 ? -0.194 5.729 -14.665 1.00 80.25 91 ASP A O 1
ATOM 750 N N . ALA A 1 92 ? -0.618 4.584 -16.553 1.00 83.25 92 ALA A N 1
ATOM 751 C CA . ALA A 1 92 ? -2.066 4.787 -16.526 1.00 83.25 92 ALA A CA 1
ATOM 752 C C . ALA A 1 92 ? -2.731 3.941 -15.426 1.00 83.25 92 ALA A C 1
ATOM 754 O O . ALA A 1 92 ? -3.524 4.468 -14.638 1.00 83.25 92 ALA A O 1
ATOM 755 N N . GLY A 1 93 ? -2.352 2.666 -15.314 1.00 82.69 93 GLY A N 1
ATOM 756 C CA . GLY A 1 93 ? -2.800 1.747 -14.273 1.00 82.69 93 GLY A CA 1
ATOM 757 C C . GLY A 1 93 ? -2.417 2.218 -12.872 1.00 82.69 93 GLY A C 1
ATOM 758 O O . GLY A 1 93 ? -3.267 2.246 -11.981 1.00 82.69 93 GLY A O 1
ATOM 759 N N . ILE A 1 94 ? -1.185 2.703 -12.681 1.00 84.00 94 ILE A N 1
ATOM 760 C CA . ILE A 1 94 ? -0.727 3.271 -11.402 1.00 84.00 94 ILE A CA 1
ATOM 761 C C . ILE A 1 94 ? -1.582 4.483 -11.003 1.00 84.00 94 ILE A C 1
ATOM 763 O O . ILE A 1 94 ? -1.982 4.613 -9.841 1.00 84.00 94 ILE A O 1
ATOM 767 N N . LYS A 1 95 ? -1.888 5.385 -11.948 1.00 86.44 95 LYS A N 1
ATOM 768 C CA . LYS A 1 95 ? -2.754 6.549 -11.684 1.00 86.44 95 LYS A CA 1
ATOM 769 C C . LYS A 1 95 ? -4.168 6.122 -11.293 1.00 86.44 95 LYS A C 1
ATOM 771 O O . LYS A 1 95 ? -4.703 6.650 -10.317 1.00 86.44 95 LYS A O 1
ATOM 776 N N . ALA A 1 96 ? -4.751 5.164 -12.012 1.00 86.88 96 ALA A N 1
ATOM 777 C CA . ALA A 1 96 ? -6.088 4.652 -11.725 1.00 86.88 96 ALA A CA 1
ATOM 778 C C . ALA A 1 96 ? -6.159 3.974 -10.346 1.00 86.88 96 ALA A C 1
ATOM 780 O O . ALA A 1 96 ? -7.066 4.268 -9.564 1.00 86.88 96 ALA A O 1
ATOM 781 N N . ALA A 1 97 ? -5.169 3.142 -10.007 1.00 85.44 97 ALA A N 1
ATOM 782 C CA . ALA A 1 97 ? -5.069 2.487 -8.704 1.00 85.44 97 ALA A CA 1
ATOM 783 C C . ALA A 1 97 ? -4.978 3.513 -7.563 1.00 85.44 97 ALA A C 1
ATOM 785 O O . ALA A 1 97 ? -5.765 3.470 -6.615 1.00 85.44 97 ALA A O 1
ATOM 786 N N . LYS A 1 98 ? -4.091 4.511 -7.691 1.00 84.44 98 LYS A N 1
ATOM 787 C CA . LYS A 1 98 ? -3.970 5.606 -6.713 1.00 84.44 98 LYS A CA 1
ATOM 788 C C . LYS A 1 98 ? -5.266 6.399 -6.563 1.00 84.44 98 LYS A C 1
ATOM 790 O O . LYS A 1 98 ? -5.613 6.783 -5.446 1.00 84.44 98 LYS A O 1
ATOM 795 N N . GLN A 1 99 ? -5.987 6.646 -7.657 1.00 87.81 99 GLN A N 1
ATOM 796 C CA . GLN A 1 99 ? -7.271 7.341 -7.597 1.00 87.81 99 GLN A CA 1
ATOM 797 C C . GLN A 1 99 ? -8.325 6.510 -6.859 1.00 87.81 99 GLN A C 1
ATOM 799 O O . GLN A 1 99 ? -8.997 7.039 -5.978 1.00 87.81 99 GLN A O 1
ATOM 804 N N . LYS A 1 100 ? -8.415 5.203 -7.125 1.00 86.75 100 LYS A N 1
ATOM 805 C CA . LYS A 1 100 ? -9.337 4.320 -6.397 1.00 86.75 100 LYS A CA 1
ATOM 806 C C . LYS A 1 100 ? -9.037 4.245 -4.906 1.00 86.75 100 LYS A C 1
ATOM 808 O O . LYS A 1 100 ? -9.969 4.308 -4.107 1.00 86.75 100 LYS A O 1
ATOM 813 N N . ILE A 1 101 ? -7.763 4.198 -4.523 1.00 86.31 101 ILE A N 1
ATOM 814 C CA . ILE A 1 101 ? -7.367 4.248 -3.109 1.00 86.31 101 ILE A CA 1
ATOM 815 C C . ILE A 1 101 ? -7.814 5.573 -2.471 1.00 86.31 101 ILE A C 1
ATOM 817 O O . ILE A 1 101 ? -8.401 5.569 -1.389 1.00 86.31 101 ILE A O 1
ATOM 821 N N . LYS A 1 102 ? -7.621 6.711 -3.154 1.00 85.19 102 LYS A N 1
ATOM 822 C CA . LYS A 1 102 ? -8.127 8.011 -2.679 1.00 85.19 102 LYS A CA 1
ATOM 823 C C . LYS A 1 102 ? -9.647 8.020 -2.515 1.00 85.19 102 LYS A C 1
ATOM 825 O O . LYS A 1 102 ? -10.136 8.520 -1.504 1.00 85.19 102 LYS A O 1
ATOM 830 N N . ASP A 1 103 ? -10.388 7.467 -3.471 1.00 86.38 103 ASP A N 1
ATOM 831 C CA . ASP A 1 103 ? -11.850 7.396 -3.408 1.00 86.38 103 ASP A CA 1
ATOM 832 C C . ASP A 1 103 ? -12.309 6.556 -2.205 1.00 86.38 103 ASP A C 1
ATOM 834 O O . ASP A 1 103 ? -13.173 6.993 -1.443 1.00 86.38 103 ASP A O 1
ATOM 838 N N . MET A 1 104 ? -11.676 5.399 -1.969 1.00 81.06 104 MET A N 1
ATOM 839 C CA . MET A 1 104 ? -11.934 4.549 -0.800 1.00 81.06 104 MET A CA 1
ATOM 840 C C . MET A 1 104 ? -11.694 5.291 0.521 1.00 81.06 104 MET A C 1
ATOM 842 O O . MET A 1 104 ? -12.540 5.252 1.419 1.00 81.06 104 MET A O 1
ATOM 846 N N . LEU A 1 105 ? -10.571 6.008 0.635 1.00 81.88 105 LEU A N 1
ATOM 847 C CA . LEU A 1 105 ? -10.257 6.816 1.818 1.00 81.88 105 LEU A CA 1
ATOM 848 C C . LEU A 1 105 ? -11.285 7.933 2.026 1.00 81.88 105 LEU A C 1
ATOM 850 O O . LEU A 1 105 ? -11.718 8.175 3.152 1.00 81.88 105 LEU A O 1
ATOM 854 N N . ASN A 1 106 ? -11.713 8.596 0.952 1.00 84.06 106 ASN A N 1
ATOM 855 C CA . ASN A 1 106 ? -12.705 9.665 1.019 1.00 84.06 106 ASN A CA 1
ATOM 856 C C . ASN A 1 106 ? -14.080 9.154 1.461 1.00 84.06 106 ASN A C 1
ATOM 858 O O . ASN A 1 106 ? -14.716 9.796 2.297 1.00 84.06 106 ASN A O 1
ATOM 862 N N . ILE A 1 107 ? -14.527 8.002 0.951 1.00 82.00 107 ILE A N 1
ATOM 863 C CA . ILE A 1 107 ? -15.782 7.363 1.376 1.00 82.00 107 ILE A CA 1
ATOM 864 C C . ILE A 1 107 ? -15.742 7.076 2.881 1.00 82.00 107 ILE A C 1
ATOM 866 O O . ILE A 1 107 ? -16.662 7.453 3.608 1.00 82.00 107 ILE A O 1
ATOM 870 N N . ARG A 1 108 ? -14.645 6.490 3.375 1.00 70.44 108 ARG A N 1
ATOM 871 C CA . ARG A 1 108 ? -14.509 6.162 4.803 1.00 70.44 108 ARG A CA 1
ATOM 872 C C . ARG A 1 108 ? -14.386 7.391 5.701 1.00 70.44 108 ARG A C 1
ATOM 874 O O . ARG A 1 108 ? -14.963 7.414 6.783 1.00 70.44 108 ARG A O 1
ATOM 881 N N . ARG A 1 109 ? -13.709 8.451 5.248 1.00 74.19 109 ARG A N 1
ATOM 882 C CA . ARG A 1 109 ? -13.655 9.734 5.975 1.00 74.19 109 ARG A CA 1
ATOM 883 C C . ARG A 1 109 ? -15.024 10.406 6.059 1.00 74.19 109 ARG A C 1
ATOM 885 O O . ARG A 1 109 ? -15.368 10.926 7.115 1.00 74.19 109 ARG A O 1
ATOM 892 N N . LYS A 1 110 ? -15.824 10.363 4.988 1.00 69.56 110 LYS A N 1
ATOM 893 C CA . LYS A 1 110 ? -17.206 10.873 5.006 1.00 69.56 110 LYS A CA 1
ATOM 894 C C . LYS A 1 110 ? -18.080 10.105 6.000 1.00 69.56 110 LYS A C 1
ATOM 896 O O . LYS A 1 110 ? -18.790 10.739 6.767 1.00 69.56 110 LYS A O 1
ATOM 901 N N . ALA A 1 111 ? -17.953 8.778 6.066 1.00 61.72 111 ALA A N 1
ATOM 902 C CA . ALA A 1 111 ? -18.654 7.955 7.058 1.00 61.72 111 ALA A CA 1
ATOM 903 C C . ALA A 1 111 ? -18.234 8.244 8.519 1.00 61.72 111 ALA A C 1
ATOM 905 O O . ALA A 1 111 ? -18.994 7.994 9.453 1.00 61.72 111 ALA A O 1
ATOM 906 N N . LYS A 1 112 ? -17.031 8.791 8.748 1.00 57.38 112 LYS A N 1
ATOM 907 C CA . LYS A 1 112 ? -16.577 9.201 10.087 1.00 57.38 112 LYS A CA 1
ATOM 908 C C . LYS A 1 112 ? -17.291 10.464 10.587 1.00 57.38 112 LYS A C 1
ATOM 910 O O . LYS A 1 112 ? -17.596 10.517 11.775 1.00 57.38 112 LYS A O 1
ATOM 915 N N . ASN A 1 113 ? -17.571 11.417 9.693 1.00 56.31 113 ASN A N 1
ATOM 916 C CA . ASN A 1 113 ? -18.150 12.733 10.010 1.00 56.31 113 ASN A CA 1
ATOM 917 C C . ASN A 1 113 ? -19.685 12.799 9.900 1.00 56.31 113 ASN A C 1
ATOM 919 O O . ASN A 1 113 ? -20.258 13.834 10.233 1.00 56.31 113 ASN A O 1
ATOM 923 N N . GLY A 1 114 ? -20.313 11.742 9.380 1.00 48.31 114 GLY A N 1
ATOM 924 C CA . GLY A 1 114 ? -21.762 11.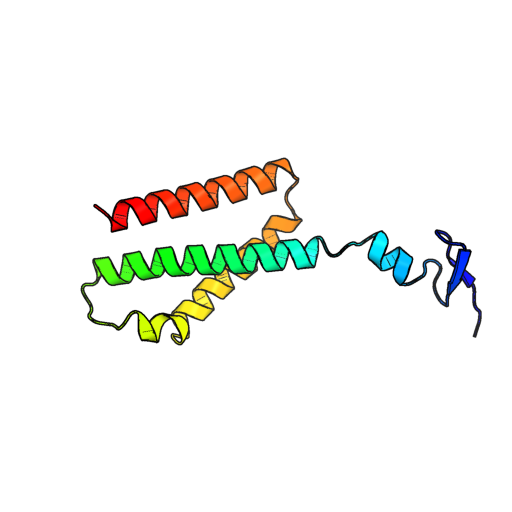538 9.401 1.00 48.31 114 GLY A CA 1
ATOM 925 C C . GLY A 1 114 ? -22.231 10.764 10.624 1.00 48.31 114 GLY A C 1
ATOM 926 O O . GLY A 1 114 ? -21.394 10.063 11.260 1.00 48.31 114 GLY A O 1
#

Radius of gyration: 21.28 Å; Cα contacts (8 Å, |Δi|>4): 76; chains: 1; bounding box: 64×22×46 Å

Foldseek 3Di:
DDWDQAPPPRDTDPDVHDPVRVCVVVPPPLVVQLVVLLVLLLLLLCLVVLLVCVVVVDPPPPVCLVVPPVSVVSSVVSSVVSSVVLVVDDPVRNVVVVVVSVVVSVVSVVVNVD

pLDDT: mean 75.69, std 10.95, range [48.31, 89.5]

Nearest PDB structures (foldseek):
  7nhr-assembly1_D  TM=3.597E-01  e=5.912E+00  Escherichia coli

Sequence (114 aa):
MIMKKCRFCGKESKLEMCEECIKKQHPDRTEKIWKENQKLADDLGQAYYDFLLKEYNKKITSKDSKENFGFNTFCDGIRLGLDIVMPLLDDAGIKAAKQKIKDMLNIRRKAKNG